Protein AF-A0A527VRY5-F1 (afdb_monomer)

Secondary structure (DSSP, 8-state):
-HHHHHHHHHHHHTTT----EEEE-EEE-TT--TTSHHHHHHHHHHHHHTTSS-SEEEES-SS-EE-EEEHHHHHHHHHHHHHTTTTSPTT-EEEE-----EEHHHHHHHHHTT-SS--EEEE-GGG--SS--SEE----HHHHHHH---------

pLDDT: mean 95.32, std 3.62, range [78.25, 98.5]

Nearest PDB structures (foldseek):
  2pk3-assembly1_B  TM=9.613E-01  e=3.700E-16  Aneurinibacillus thermoaerophilus
  6x3b-assembly1_B  TM=9.196E-01  e=3.837E-14  Pseudomonas aeruginosa
  6x3b-assembly1_A  TM=9.103E-01  e=2.393E-13  Pseudomonas aeruginosa
  6x3b-assembly2_C  TM=9.177E-01  e=1.149E-12  Pseudomonas aeruginosa
  6x3b-assembly2_D  TM=8.837E-01  e=3.542E-13  Pseudomonas aeruginosa

Sequence (156 aa):
TKAAADLALGALSYRGLKCVRMRPFNHTGPGQTEAFAVPAFAMQIARIEAGLSPPVIRVGNLDARRDFLDARDIANAYARAVLNSNKLAPNTIFNLASGLSWRMADILDLLLAQSRVKIVVERDPLRMRPSDLPCIVGDATRARTLLGWAPEHSLE

Radius of gyration: 18.48 Å; Cα contacts (8 Å, |Δi|>4): 242; chains: 1; bounding box: 41×28×52 Å

Mean predicted aligned error: 3.46 Å

Solvent-accessible surface area (backbone atoms only — not comparable to full-atom values): 9125 Å² total; per-residue (Å²): 106,72,71,58,53,52,53,52,53,46,59,42,25,80,73,71,43,82,42,75,46,77,48,69,49,50,61,49,57,93,88,58,62,61,91,41,70,69,46,36,49,54,50,48,53,53,34,28,76,70,68,75,41,70,58,58,43,78,39,44,72,42,79,35,26,38,18,61,38,40,46,65,45,55,51,50,48,54,51,41,47,62,77,42,45,90,79,50,63,65,58,39,72,30,42,47,38,65,58,44,75,43,39,45,46,59,58,49,48,60,55,53,71,72,49,93,62,84,65,44,83,41,79,35,78,88,57,46,66,99,75,72,72,60,68,49,67,40,72,25,62,65,31,33,75,75,54,74,42,73,74,85,61,76,93,126

Structure (mmCIF, N/CA/C/O backbone):
data_AF-A0A527VRY5-F1
#
_entry.id   AF-A0A527VRY5-F1
#
loop_
_atom_site.group_PDB
_atom_site.id
_atom_site.type_symbol
_atom_site.label_atom_id
_atom_site.label_alt_id
_atom_site.label_comp_id
_atom_site.label_asym_id
_atom_site.label_entity_id
_atom_site.label_seq_id
_atom_site.pdbx_PDB_ins_code
_atom_site.Cartn_x
_atom_site.Cartn_y
_atom_site.Cartn_z
_atom_site.occupancy
_atom_site.B_iso_or_equiv
_atom_site.auth_seq_id
_atom_site.auth_comp_id
_atom_site.auth_asym_id
_atom_site.auth_atom_id
_atom_site.pdbx_PDB_model_num
ATOM 1 N N . THR A 1 1 ? 1.578 17.560 -8.979 1.00 92.69 1 THR A N 1
ATOM 2 C CA . THR A 1 1 ? 1.065 16.257 -8.482 1.00 92.69 1 THR A CA 1
ATOM 3 C C . THR A 1 1 ? 1.980 15.126 -8.945 1.00 92.69 1 THR A C 1
ATOM 5 O O . THR A 1 1 ? 2.870 15.382 -9.750 1.00 92.69 1 THR A O 1
ATOM 8 N N . LYS A 1 2 ? 1.796 13.883 -8.464 1.00 94.56 2 LYS A N 1
ATOM 9 C CA . LYS A 1 2 ? 2.647 12.732 -8.842 1.00 94.56 2 LYS A CA 1
ATOM 10 C C . LYS A 1 2 ? 2.629 12.426 -10.347 1.00 94.56 2 LYS A C 1
ATOM 12 O O . LYS A 1 2 ? 3.694 12.236 -10.920 1.00 94.56 2 LYS A O 1
ATOM 17 N N . ALA A 1 3 ? 1.460 12.466 -10.992 1.00 94.88 3 ALA A N 1
ATOM 18 C CA . ALA A 1 3 ? 1.341 12.236 -12.437 1.00 94.88 3 ALA A CA 1
ATOM 19 C C . ALA A 1 3 ? 2.087 13.295 -13.271 1.00 94.88 3 ALA A C 1
ATOM 21 O O . ALA A 1 3 ? 2.795 12.954 -14.212 1.00 94.88 3 ALA A O 1
ATOM 22 N N . ALA A 1 4 ? 1.996 14.574 -12.888 1.00 97.06 4 ALA A N 1
ATOM 23 C CA . ALA A 1 4 ? 2.722 15.646 -13.571 1.00 97.06 4 ALA A CA 1
ATOM 24 C C . ALA A 1 4 ? 4.248 15.489 -13.442 1.00 97.06 4 ALA A C 1
ATOM 26 O O . ALA A 1 4 ? 4.966 15.662 -14.422 1.00 97.06 4 ALA A O 1
ATOM 27 N N . ALA A 1 5 ? 4.743 15.111 -12.256 1.00 96.56 5 ALA A N 1
ATOM 28 C CA . ALA A 1 5 ? 6.167 14.842 -12.045 1.00 96.56 5 ALA A CA 1
ATOM 29 C C . ALA A 1 5 ? 6.655 13.636 -12.868 1.00 96.56 5 ALA A C 1
ATOM 31 O O . ALA A 1 5 ? 7.731 13.690 -13.457 1.00 96.56 5 ALA A O 1
ATOM 32 N N . ASP A 1 6 ? 5.849 12.573 -12.946 1.00 96.25 6 ASP A N 1
ATOM 33 C CA . ASP A 1 6 ? 6.130 11.401 -13.777 1.00 96.25 6 ASP A CA 1
ATOM 34 C C . ASP A 1 6 ? 6.298 11.805 -15.254 1.00 96.25 6 ASP A C 1
ATOM 36 O O . ASP A 1 6 ? 7.339 11.527 -15.854 1.00 96.25 6 ASP A O 1
ATOM 40 N N . LEU A 1 7 ? 5.336 12.550 -15.811 1.00 96.12 7 LEU A N 1
ATOM 41 C CA . LEU A 1 7 ? 5.386 13.049 -17.191 1.00 96.12 7 LEU A CA 1
ATOM 42 C C . LEU A 1 7 ? 6.577 13.983 -17.439 1.00 96.12 7 LEU A C 1
ATOM 44 O O . LEU A 1 7 ? 7.273 13.829 -18.443 1.00 96.12 7 LEU A O 1
ATOM 48 N N . ALA A 1 8 ? 6.855 14.908 -16.516 1.00 96.75 8 ALA A N 1
ATOM 49 C CA . ALA A 1 8 ? 7.982 15.832 -16.626 1.00 96.75 8 ALA A CA 1
ATOM 50 C C . ALA A 1 8 ? 9.328 15.092 -16.672 1.00 96.75 8 ALA A C 1
ATOM 52 O O . ALA A 1 8 ? 10.158 15.371 -17.536 1.00 96.75 8 ALA A O 1
ATOM 53 N N . LEU A 1 9 ? 9.527 14.094 -15.805 1.00 96.31 9 LEU A N 1
ATOM 54 C CA . LEU A 1 9 ? 10.718 13.239 -15.834 1.00 96.31 9 LEU A CA 1
ATOM 55 C C . LEU A 1 9 ? 10.827 12.447 -17.142 1.00 96.31 9 LEU A C 1
ATOM 57 O O . LEU A 1 9 ? 11.934 12.248 -17.639 1.00 96.31 9 LEU A O 1
ATOM 61 N N . GLY A 1 10 ? 9.693 12.035 -17.715 1.00 95.38 10 GLY A N 1
ATOM 62 C CA . GLY A 1 10 ? 9.656 11.398 -19.028 1.00 95.38 10 GLY A CA 1
ATOM 63 C C . GLY A 1 10 ? 10.143 12.329 -20.137 1.00 95.38 10 GLY A C 1
ATOM 64 O O . GLY A 1 10 ? 11.020 11.956 -20.912 1.00 95.38 10 GLY A O 1
ATOM 65 N N . ALA A 1 11 ? 9.645 13.567 -20.161 1.00 95.69 11 ALA A N 1
ATOM 66 C CA . ALA A 1 11 ? 10.074 14.590 -21.115 1.00 95.69 11 ALA A CA 1
ATOM 67 C C . ALA A 1 11 ? 11.572 14.920 -20.987 1.00 95.69 11 ALA A C 1
ATOM 69 O O . ALA A 1 11 ? 12.269 15.039 -21.994 1.00 95.69 11 ALA A O 1
ATOM 70 N N . LEU A 1 12 ? 12.088 15.024 -19.759 1.00 96.31 12 LEU A N 1
ATOM 71 C CA . LEU A 1 12 ? 13.514 15.253 -19.509 1.00 96.31 12 LEU A CA 1
ATOM 72 C C . LEU A 1 12 ? 14.379 14.064 -19.935 1.00 96.31 12 LEU A C 1
ATOM 74 O O . LEU A 1 12 ? 15.516 14.265 -20.362 1.00 96.31 12 LEU A O 1
ATOM 78 N N . SER A 1 13 ? 13.855 12.838 -19.872 1.00 95.19 13 SER A N 1
ATOM 79 C CA . SER A 1 13 ? 14.604 11.664 -20.319 1.00 95.19 13 SER A CA 1
ATOM 80 C C . SER A 1 13 ? 14.901 11.695 -21.816 1.00 95.19 13 SER A C 1
ATOM 82 O O . SER A 1 13 ? 16.023 11.398 -22.220 1.00 95.19 13 SER A O 1
ATOM 84 N N . TYR A 1 14 ? 13.960 12.187 -22.628 1.00 92.88 14 TYR A N 1
ATOM 85 C CA . TYR A 1 14 ? 14.192 12.439 -24.056 1.00 92.88 14 TYR A CA 1
ATOM 86 C C . TYR A 1 14 ? 15.247 13.522 -24.327 1.00 92.88 14 TYR A C 1
ATOM 88 O O . TYR A 1 14 ? 15.761 13.609 -25.437 1.00 92.88 14 TYR A O 1
ATOM 96 N N . ARG A 1 15 ? 15.602 14.329 -23.319 1.00 95.25 15 ARG A N 1
ATOM 97 C CA . ARG A 1 15 ? 16.668 15.343 -23.380 1.00 95.25 15 ARG A CA 1
ATOM 98 C C . ARG A 1 15 ? 17.995 14.862 -22.781 1.00 95.25 15 ARG A C 1
ATOM 100 O O . ARG A 1 15 ? 18.877 15.674 -22.527 1.00 95.25 15 ARG A O 1
ATOM 107 N N . GLY A 1 16 ? 18.138 13.558 -22.534 1.00 93.94 16 GLY A N 1
ATOM 108 C CA . GLY A 1 16 ? 19.381 12.948 -22.054 1.00 93.94 16 GLY A CA 1
ATOM 109 C C . GLY A 1 16 ? 19.446 12.704 -20.546 1.00 93.94 16 GLY A C 1
ATOM 110 O O . GLY A 1 16 ? 20.437 12.149 -20.070 1.00 93.94 16 GLY A O 1
ATOM 111 N N . LEU A 1 17 ? 18.402 13.046 -19.777 1.00 94.69 17 LEU A N 1
ATOM 112 C CA . LEU A 1 17 ? 18.349 12.670 -18.364 1.00 94.69 17 LEU A CA 1
ATOM 113 C C . LEU A 1 17 ? 18.197 11.147 -18.230 1.00 94.69 17 LEU A C 1
ATOM 115 O O . LEU A 1 17 ? 17.185 10.557 -18.622 1.00 94.69 17 LEU A O 1
ATOM 119 N N . LYS A 1 18 ? 19.179 10.497 -17.604 1.00 91.88 18 LYS A N 1
ATOM 120 C CA . LYS A 1 18 ? 19.046 9.096 -17.195 1.00 91.88 18 LYS A CA 1
ATOM 121 C C . LYS A 1 18 ? 18.134 9.024 -15.974 1.00 91.88 18 LYS A C 1
ATOM 123 O O . LYS A 1 18 ? 18.559 9.321 -14.863 1.00 91.88 18 LYS A O 1
ATOM 128 N N . CYS A 1 19 ? 16.875 8.646 -16.183 1.00 93.25 19 CYS A N 1
ATOM 129 C CA . CYS A 1 19 ? 15.913 8.457 -15.105 1.00 93.25 19 CYS A CA 1
ATOM 130 C C . CYS A 1 19 ? 15.230 7.088 -15.197 1.00 93.25 19 CYS A C 1
ATOM 132 O O . CYS A 1 19 ? 14.948 6.577 -16.283 1.00 93.25 19 CYS A O 1
ATOM 134 N N . VAL A 1 20 ? 14.951 6.517 -14.028 1.00 95.06 20 VAL A N 1
ATOM 135 C CA . VAL A 1 20 ? 14.071 5.362 -13.837 1.00 95.06 20 VAL A CA 1
ATOM 136 C C . VAL A 1 20 ? 12.938 5.831 -12.937 1.00 95.06 20 VAL A C 1
ATOM 138 O O . VAL A 1 20 ? 13.174 6.527 -11.949 1.00 95.06 20 VAL A O 1
ATOM 141 N N . ARG A 1 21 ? 11.700 5.492 -13.291 1.00 96.62 21 ARG A N 1
ATOM 142 C CA . ARG A 1 21 ? 10.505 5.909 -12.552 1.00 96.62 21 ARG A CA 1
ATOM 143 C C . ARG A 1 21 ? 9.865 4.700 -11.900 1.00 96.62 21 ARG A C 1
ATOM 145 O O . ARG A 1 21 ? 9.678 3.668 -12.536 1.00 96.62 21 ARG A O 1
ATOM 152 N N . MET A 1 22 ? 9.508 4.843 -10.634 1.00 97.44 22 MET A N 1
ATOM 153 C CA . MET A 1 22 ? 8.831 3.796 -9.883 1.00 97.44 22 MET A CA 1
ATOM 154 C C . MET A 1 22 ? 7.482 4.294 -9.396 1.00 97.44 22 MET A C 1
ATOM 156 O O . MET A 1 22 ? 7.359 5.415 -8.902 1.00 97.44 22 MET A O 1
ATOM 160 N N . ARG A 1 23 ? 6.475 3.442 -9.547 1.00 98.06 23 ARG A N 1
ATOM 161 C CA . ARG A 1 23 ? 5.091 3.663 -9.144 1.00 98.06 23 ARG A CA 1
ATOM 162 C C . ARG A 1 23 ? 4.760 2.634 -8.065 1.00 98.06 23 ARG A C 1
ATOM 164 O O . ARG A 1 23 ? 4.229 1.571 -8.394 1.00 98.06 23 ARG A O 1
ATOM 171 N N . PRO A 1 24 ? 5.151 2.890 -6.805 1.00 97.75 24 PRO A N 1
ATOM 172 C CA . PRO A 1 24 ? 4.787 2.008 -5.712 1.00 97.75 24 PRO A CA 1
ATOM 173 C C . PRO A 1 24 ? 3.281 2.082 -5.461 1.00 97.75 24 PRO A C 1
ATOM 175 O O . PRO A 1 24 ? 2.707 3.173 -5.393 1.00 97.75 24 PRO A O 1
ATOM 178 N N . PHE A 1 25 ? 2.660 0.915 -5.323 1.00 97.56 25 PHE A N 1
ATOM 179 C CA . PHE A 1 25 ? 1.303 0.776 -4.807 1.00 97.56 25 PHE A CA 1
ATOM 180 C C . PHE A 1 25 ? 1.320 0.965 -3.280 1.00 97.56 25 PHE A C 1
ATOM 182 O O . PHE A 1 25 ? 2.333 1.405 -2.714 1.00 97.56 25 PHE A O 1
ATOM 189 N N . ASN A 1 26 ? 0.186 0.744 -2.603 1.00 96.88 26 ASN A N 1
ATOM 190 C CA . ASN A 1 26 ? 0.142 0.977 -1.161 1.00 96.88 26 ASN A CA 1
ATOM 191 C C . ASN A 1 26 ? 1.168 0.080 -0.487 1.00 96.88 26 ASN A C 1
ATOM 193 O O . ASN A 1 26 ? 1.340 -1.075 -0.849 1.00 96.88 26 ASN A O 1
ATOM 197 N N . HIS A 1 27 ? 1.867 0.627 0.486 1.00 96.81 27 HIS A N 1
ATOM 198 C CA . HIS A 1 27 ? 2.812 -0.136 1.269 1.00 96.81 27 HIS A CA 1
ATOM 199 C C . HIS A 1 27 ? 2.756 0.349 2.700 1.00 96.81 27 HIS A C 1
ATOM 201 O O . HIS A 1 27 ? 2.448 1.517 2.969 1.00 96.81 27 HIS A O 1
ATOM 207 N N . THR A 1 28 ? 3.016 -0.569 3.611 1.00 96.88 28 THR A N 1
ATOM 208 C CA . THR A 1 28 ? 2.977 -0.311 5.041 1.00 96.88 28 THR A CA 1
ATOM 209 C C . THR A 1 28 ? 4.115 -1.038 5.737 1.00 96.88 28 THR A C 1
ATOM 211 O O . THR A 1 28 ? 4.815 -1.850 5.137 1.00 96.88 28 THR A O 1
ATOM 214 N N . GLY A 1 29 ? 4.358 -0.671 6.984 1.00 94.94 29 GLY A N 1
ATOM 215 C CA . GLY A 1 29 ? 5.422 -1.237 7.792 1.00 94.94 29 GLY A CA 1
ATOM 216 C C . GLY A 1 29 ? 5.629 -0.430 9.072 1.00 94.94 29 GLY A C 1
ATOM 217 O O . GLY A 1 29 ? 5.123 0.696 9.185 1.00 94.94 29 GLY A O 1
ATOM 218 N N . PRO A 1 30 ? 6.373 -0.984 10.044 1.00 93.75 30 PRO A N 1
ATOM 219 C CA . PRO A 1 30 ? 6.693 -0.286 11.282 1.00 93.75 30 PRO A CA 1
ATOM 220 C C . PRO A 1 30 ? 7.319 1.092 11.023 1.00 93.75 30 PRO A C 1
ATOM 222 O O . PRO A 1 30 ? 8.200 1.241 10.179 1.00 93.75 30 PRO A O 1
ATOM 225 N N . GLY A 1 31 ? 6.855 2.105 11.759 1.00 92.94 31 GLY A N 1
ATOM 226 C CA . GLY A 1 31 ? 7.326 3.490 11.632 1.00 92.94 31 GLY A CA 1
ATOM 227 C C . GLY A 1 31 ? 6.557 4.357 10.625 1.00 92.94 31 GLY A C 1
ATOM 228 O O . GLY A 1 31 ? 6.847 5.548 10.512 1.00 92.94 31 GLY A O 1
ATOM 229 N N . GLN A 1 32 ? 5.562 3.814 9.914 1.00 95.88 32 GLN A N 1
ATOM 230 C CA . GLN A 1 32 ? 4.676 4.620 9.070 1.00 95.88 32 GLN A CA 1
ATOM 231 C C . GLN A 1 32 ? 3.737 5.499 9.915 1.00 95.88 32 GLN A C 1
ATOM 233 O O . GLN A 1 32 ? 3.279 5.109 10.986 1.00 95.88 32 GLN A O 1
ATOM 238 N N . THR A 1 33 ? 3.427 6.697 9.416 1.00 95.56 33 THR A N 1
ATOM 239 C CA . THR A 1 33 ? 2.556 7.651 10.115 1.00 95.56 33 THR A CA 1
ATOM 240 C C . THR A 1 33 ? 1.095 7.193 10.141 1.00 95.56 33 THR A C 1
ATOM 242 O O . THR A 1 33 ? 0.606 6.568 9.202 1.00 95.56 33 THR A O 1
ATOM 245 N N . GLU A 1 34 ? 0.346 7.605 11.165 1.00 93.69 34 GLU A N 1
ATOM 246 C CA . GLU A 1 34 ? -1.095 7.325 11.308 1.00 93.69 34 GLU A CA 1
ATOM 247 C C . GLU A 1 34 ? -1.988 8.082 10.304 1.00 93.69 34 GLU A C 1
ATOM 249 O O . GLU A 1 34 ? -3.211 7.975 10.348 1.00 93.69 34 GLU A O 1
ATOM 254 N N . ALA A 1 35 ? -1.411 8.851 9.375 1.00 92.00 35 ALA A N 1
ATOM 255 C CA . ALA A 1 35 ? -2.176 9.471 8.292 1.00 92.00 35 ALA A CA 1
ATOM 256 C C . ALA A 1 35 ? -2.687 8.434 7.268 1.00 92.00 35 ALA A C 1
ATOM 258 O O . ALA A 1 35 ? -3.564 8.735 6.455 1.00 92.00 35 ALA A O 1
ATOM 259 N N . PHE A 1 36 ? -2.136 7.216 7.295 1.00 93.81 36 PHE A N 1
ATOM 260 C CA . PHE A 1 36 ? -2.511 6.105 6.423 1.00 93.81 36 PHE A CA 1
ATOM 261 C C . PHE A 1 36 ? -3.385 5.085 7.161 1.00 93.81 36 PHE A C 1
ATOM 263 O O . PHE A 1 36 ? -3.280 4.916 8.371 1.00 93.81 36 PHE A O 1
ATOM 270 N N . ALA A 1 37 ? -4.249 4.382 6.423 1.00 93.44 37 ALA A N 1
ATOM 271 C CA . ALA A 1 37 ? -5.295 3.547 7.016 1.00 93.44 37 ALA A CA 1
ATOM 272 C C . ALA A 1 37 ? -4.754 2.409 7.902 1.00 93.44 37 ALA A C 1
ATOM 274 O O . ALA A 1 37 ? -5.173 2.292 9.047 1.00 93.44 37 ALA A O 1
ATOM 275 N N . VAL A 1 38 ? -3.802 1.612 7.404 1.00 95.69 38 VAL A N 1
ATOM 276 C CA . VAL A 1 38 ? -3.252 0.459 8.143 1.00 95.69 38 VAL A CA 1
ATOM 277 C C . VAL A 1 38 ? -2.547 0.865 9.448 1.00 95.69 38 VAL A C 1
ATOM 279 O O . VAL A 1 38 ? -2.942 0.357 10.498 1.00 95.69 38 VAL A O 1
ATOM 282 N N . PRO A 1 39 ? -1.589 1.818 9.462 1.00 96.19 39 PRO A N 1
ATOM 283 C CA . PRO A 1 39 ? -0.990 2.269 10.721 1.00 96.19 39 PRO A CA 1
ATOM 284 C C . PRO A 1 39 ? -2.003 2.964 11.643 1.00 96.19 39 PRO A C 1
ATOM 286 O O . PRO A 1 39 ? -1.903 2.823 12.859 1.00 96.19 39 PRO A O 1
ATOM 289 N N . ALA A 1 40 ? -3.017 3.656 11.104 1.00 96.44 40 ALA A N 1
ATOM 290 C CA . ALA A 1 40 ? -4.096 4.221 11.917 1.00 96.44 40 ALA A CA 1
ATOM 291 C C . ALA A 1 40 ? -4.957 3.144 12.592 1.00 96.44 40 ALA A C 1
ATOM 293 O O . ALA A 1 40 ? -5.427 3.357 13.710 1.00 96.44 40 ALA A O 1
ATOM 294 N N . PHE A 1 41 ? -5.197 2.008 11.932 1.00 97.19 41 PHE A N 1
ATOM 295 C CA . PHE A 1 41 ? -5.905 0.882 12.539 1.00 97.19 41 PHE A CA 1
ATOM 296 C C . PHE A 1 41 ? -5.064 0.256 13.647 1.00 97.19 41 PHE A C 1
ATOM 298 O O . PHE A 1 41 ? -5.519 0.185 14.788 1.00 97.19 41 PHE A O 1
ATOM 305 N N . ALA A 1 42 ? -3.816 -0.103 13.334 1.00 97.06 42 ALA A N 1
ATOM 306 C CA . ALA A 1 42 ? -2.892 -0.715 14.284 1.00 97.06 42 ALA A CA 1
ATOM 307 C C . ALA A 1 42 ? -2.685 0.158 15.533 1.00 97.06 42 ALA A C 1
ATOM 309 O O . ALA A 1 42 ? -2.748 -0.341 16.654 1.00 97.06 42 ALA A O 1
ATOM 310 N N . MET A 1 43 ? -2.519 1.475 15.364 1.00 97.19 43 MET A N 1
ATOM 311 C CA . MET A 1 43 ? -2.340 2.379 16.499 1.00 97.19 43 MET A CA 1
ATOM 312 C C . MET A 1 43 ? 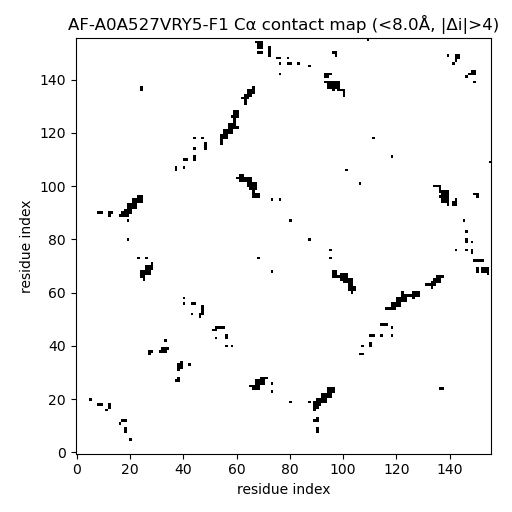-3.607 2.536 17.343 1.00 97.19 43 MET A C 1
ATOM 314 O O . MET A 1 43 ? -3.515 2.597 18.568 1.00 97.19 43 MET A O 1
ATOM 318 N N . GLN A 1 44 ? -4.790 2.615 16.725 1.00 97.75 44 GLN A N 1
ATOM 319 C CA . GLN A 1 44 ? -6.039 2.666 17.489 1.00 97.75 44 GLN A CA 1
ATOM 320 C C . GLN A 1 44 ? -6.209 1.398 18.330 1.00 97.75 44 GLN A C 1
ATOM 322 O O . GLN A 1 44 ? -6.485 1.511 19.519 1.00 97.75 44 GLN A O 1
ATOM 327 N N . ILE A 1 45 ? -5.963 0.219 17.751 1.00 98.00 45 ILE A N 1
ATOM 328 C CA . ILE A 1 45 ? -6.006 -1.060 18.473 1.00 98.00 45 ILE A CA 1
ATOM 329 C C . ILE A 1 45 ? -5.011 -1.046 19.640 1.00 98.00 45 ILE A C 1
ATOM 331 O O . ILE A 1 45 ? -5.412 -1.264 20.779 1.00 98.00 45 ILE A O 1
ATOM 335 N N . ALA A 1 46 ? -3.751 -0.679 19.395 1.00 97.25 46 ALA A N 1
ATOM 336 C CA . ALA A 1 46 ? -2.727 -0.626 20.439 1.00 97.25 46 ALA A CA 1
ATOM 337 C C . ALA A 1 46 ? -3.082 0.345 21.585 1.00 97.25 46 ALA A C 1
ATOM 339 O O . ALA A 1 46 ? -2.890 0.025 22.757 1.00 97.25 46 ALA A O 1
ATOM 340 N N . ARG A 1 47 ? -3.639 1.527 21.275 1.00 97.88 47 ARG A N 1
ATOM 341 C CA . ARG A 1 47 ? -4.098 2.496 22.291 1.00 97.88 47 ARG A CA 1
ATOM 342 C C . ARG A 1 47 ? -5.267 1.960 23.110 1.00 97.88 47 ARG A C 1
ATOM 344 O O . ARG A 1 47 ? -5.318 2.204 24.313 1.00 97.88 47 ARG A O 1
ATOM 351 N N . ILE A 1 48 ? -6.191 1.248 22.472 1.00 98.19 48 ILE A N 1
ATOM 352 C CA . ILE A 1 48 ? -7.328 0.614 23.142 1.00 98.19 48 ILE A CA 1
ATOM 353 C C . ILE A 1 48 ? -6.840 -0.478 24.097 1.00 98.19 48 ILE A C 1
ATOM 355 O O . ILE A 1 48 ? -7.239 -0.496 25.258 1.00 98.19 48 ILE A O 1
ATOM 359 N N . GLU A 1 49 ? -5.931 -1.343 23.649 1.00 97.88 49 GLU A N 1
ATOM 360 C CA . GLU A 1 49 ? -5.347 -2.397 24.488 1.00 97.88 49 GLU A CA 1
ATOM 361 C C . GLU A 1 49 ? -4.552 -1.847 25.670 1.00 97.88 49 GLU A C 1
ATOM 363 O O . GLU A 1 49 ? -4.584 -2.415 26.759 1.00 97.88 49 GLU A O 1
ATOM 368 N N . ALA A 1 50 ? -3.882 -0.711 25.477 1.00 97.81 50 ALA A N 1
ATOM 369 C CA . ALA A 1 50 ? -3.177 0.001 26.535 1.00 97.81 50 ALA A CA 1
ATOM 370 C C . ALA A 1 50 ? -4.111 0.757 27.504 1.00 97.81 50 ALA A C 1
ATOM 372 O O . ALA A 1 50 ? -3.626 1.404 28.430 1.00 97.81 50 ALA A O 1
ATOM 373 N N . GLY A 1 51 ? -5.434 0.733 27.293 1.00 97.12 51 GLY A N 1
ATOM 374 C CA . GLY A 1 51 ? -6.403 1.477 28.106 1.00 97.12 51 GLY A CA 1
ATOM 375 C C . GLY A 1 51 ? -6.349 2.997 27.907 1.00 97.12 51 GLY A C 1
ATOM 376 O O . GLY A 1 51 ? -6.920 3.746 28.696 1.00 97.12 51 GLY A O 1
ATOM 377 N N . LEU A 1 52 ? -5.675 3.469 26.855 1.00 98.00 52 LEU A N 1
ATOM 378 C CA . LEU A 1 52 ? -5.516 4.890 26.526 1.00 98.00 52 LEU A CA 1
ATOM 379 C C . LEU A 1 52 ? -6.668 5.428 25.667 1.00 98.00 52 LEU A C 1
ATOM 381 O O . LEU A 1 52 ? -6.701 6.610 25.324 1.00 98.00 52 LEU A O 1
ATOM 385 N N . SER A 1 53 ? -7.589 4.568 25.236 1.00 97.50 53 SER A N 1
ATOM 386 C CA . SER A 1 53 ? -8.728 4.924 24.391 1.00 97.50 53 SER A CA 1
ATOM 387 C C . SER A 1 53 ? -9.916 3.999 24.671 1.00 97.50 53 SER A C 1
ATOM 389 O O . SER A 1 53 ? -9.706 2.843 25.041 1.00 97.50 53 SER A O 1
ATOM 391 N N . PRO A 1 54 ? -11.165 4.477 24.503 1.00 97.25 54 PRO A N 1
ATOM 392 C CA . PRO A 1 54 ? -12.344 3.624 24.630 1.00 97.25 54 PRO A CA 1
ATOM 393 C C . PRO A 1 54 ? -12.310 2.518 23.565 1.00 97.25 54 PRO A C 1
ATOM 395 O O . PRO A 1 54 ? -11.747 2.757 22.499 1.00 97.25 54 PRO A O 1
ATOM 398 N N . PRO A 1 55 ? -12.940 1.350 23.795 1.00 97.31 55 PRO A N 1
ATOM 399 C CA . PRO A 1 55 ? -12.870 0.178 22.915 1.00 97.31 55 PRO A CA 1
ATOM 400 C C . PRO A 1 55 ? -13.698 0.325 21.624 1.00 97.31 55 PRO A C 1
ATOM 402 O O . PRO A 1 55 ? -14.517 -0.527 21.279 1.00 97.31 55 PRO A O 1
ATOM 405 N N . VAL A 1 56 ? -13.484 1.425 20.906 1.00 97.50 56 VAL A N 1
ATOM 406 C CA . VAL A 1 56 ? -14.132 1.786 19.649 1.00 97.50 56 VAL A CA 1
ATOM 407 C C . VAL A 1 56 ? -13.059 2.228 18.662 1.00 97.50 56 VAL A C 1
ATOM 409 O O . VAL A 1 56 ? -12.351 3.207 18.900 1.00 97.50 56 VAL A O 1
ATOM 412 N N . ILE A 1 57 ? -12.961 1.531 17.535 1.00 97.12 57 ILE A N 1
ATOM 413 C CA . ILE A 1 57 ? -12.097 1.918 16.424 1.00 97.12 57 ILE A CA 1
ATOM 414 C C . ILE A 1 57 ? -12.895 2.709 15.388 1.00 97.12 57 ILE A C 1
ATOM 416 O O . ILE A 1 57 ? -13.952 2.272 14.929 1.00 97.12 57 ILE A O 1
ATOM 420 N N . ARG A 1 58 ? -12.378 3.879 15.004 1.00 96.50 58 ARG A N 1
ATOM 421 C CA . ARG A 1 58 ? -12.988 4.766 14.008 1.00 96.50 58 ARG A CA 1
ATOM 422 C C . ARG A 1 58 ? -12.341 4.561 12.646 1.00 96.50 58 ARG A C 1
ATOM 424 O O . ARG A 1 58 ? -11.125 4.720 12.487 1.00 96.50 58 ARG A O 1
ATOM 431 N N . VAL A 1 59 ? -13.159 4.237 11.651 1.00 95.81 59 VAL A N 1
ATOM 432 C CA . VAL A 1 59 ? -12.706 3.825 10.314 1.00 95.81 59 VAL A CA 1
ATOM 433 C C . VAL A 1 59 ? -13.394 4.621 9.205 1.00 95.81 59 VAL A C 1
ATOM 435 O O . VAL A 1 59 ? -14.478 5.162 9.395 1.00 95.81 59 VAL A O 1
ATOM 438 N N . GLY A 1 60 ? -12.743 4.712 8.043 1.00 93.75 60 GLY A N 1
ATOM 439 C CA . GLY A 1 60 ? -13.319 5.310 6.833 1.00 93.75 60 GLY A CA 1
ATOM 440 C C . GLY A 1 60 ? -13.998 4.267 5.938 1.00 93.75 60 GLY A C 1
ATOM 441 O O . GLY A 1 60 ? -14.678 3.361 6.417 1.00 93.75 60 GLY A O 1
ATOM 442 N N . ASN A 1 61 ? -13.777 4.376 4.624 1.00 93.00 61 ASN A N 1
ATOM 443 C CA . ASN A 1 61 ? -14.313 3.437 3.638 1.00 93.00 61 ASN A CA 1
ATOM 444 C C . ASN A 1 61 ? -13.644 2.057 3.758 1.00 93.00 61 ASN A C 1
ATOM 446 O O . ASN A 1 61 ? -12.473 1.897 3.410 1.00 93.00 61 ASN A O 1
ATOM 450 N N . LEU A 1 62 ? -14.403 1.061 4.218 1.00 95.12 62 LEU A N 1
ATOM 451 C CA . LEU A 1 62 ? -13.934 -0.319 4.346 1.00 95.12 62 LEU A CA 1
ATOM 452 C C . LEU A 1 62 ? -14.166 -1.175 3.091 1.00 95.12 62 LEU A C 1
ATOM 454 O O . LEU A 1 62 ? -13.618 -2.271 2.996 1.00 95.12 62 LEU A O 1
ATOM 458 N N . ASP A 1 63 ? -14.938 -0.681 2.122 1.00 95.00 63 ASP A N 1
ATOM 459 C CA . ASP A 1 63 ? -15.297 -1.426 0.910 1.00 95.00 63 ASP A CA 1
ATOM 460 C C . ASP A 1 63 ? -14.238 -1.293 -0.197 1.00 95.00 63 ASP A C 1
ATOM 462 O O . ASP A 1 63 ? -14.180 -2.106 -1.122 1.00 95.00 63 ASP A O 1
ATOM 466 N N . ALA A 1 64 ? -13.362 -0.290 -0.086 1.00 94.81 64 ALA A N 1
ATOM 467 C CA . ALA A 1 64 ? -12.249 -0.085 -1.001 1.00 94.81 64 ALA A CA 1
ATOM 468 C C . ALA A 1 64 ? -11.306 -1.297 -1.043 1.00 94.81 64 ALA A C 1
ATOM 470 O O . ALA A 1 64 ? -10.949 -1.875 -0.013 1.00 94.81 64 ALA A O 1
ATOM 471 N N . ARG A 1 65 ? -10.848 -1.635 -2.251 1.00 97.06 65 ARG A N 1
ATOM 472 C CA . ARG A 1 65 ? -9.875 -2.698 -2.516 1.00 97.06 65 ARG A CA 1
ATOM 473 C C . ARG A 1 65 ? -8.547 -2.139 -2.993 1.00 97.06 65 ARG A C 1
ATOM 475 O O . ARG A 1 65 ? -8.501 -1.283 -3.882 1.00 97.06 65 ARG A O 1
ATOM 482 N N . ARG A 1 66 ? -7.459 -2.586 -2.387 1.00 96.62 66 ARG A N 1
ATOM 483 C CA . ARG A 1 66 ? -6.122 -2.034 -2.587 1.00 96.62 66 ARG A CA 1
ATOM 484 C C . ARG A 1 66 ? -5.092 -3.153 -2.632 1.00 96.62 66 ARG A C 1
ATOM 486 O O . ARG A 1 66 ? -5.206 -4.143 -1.920 1.00 96.62 66 ARG A O 1
ATOM 493 N N . ASP A 1 67 ? -4.075 -2.942 -3.446 1.00 97.44 67 ASP A N 1
ATOM 494 C CA . ASP A 1 67 ? -2.837 -3.712 -3.428 1.00 97.44 67 ASP A CA 1
ATOM 495 C C . ASP A 1 67 ? -1.886 -3.127 -2.379 1.00 97.44 67 ASP A C 1
ATOM 497 O O . ASP A 1 67 ? -1.663 -1.905 -2.369 1.00 97.44 67 ASP A O 1
ATOM 501 N N . PHE A 1 68 ? -1.406 -3.996 -1.487 1.00 97.19 68 PHE A N 1
ATOM 502 C CA . PHE A 1 68 ? -0.515 -3.683 -0.376 1.00 97.19 68 PHE A CA 1
ATOM 503 C C . PHE A 1 68 ? 0.787 -4.474 -0.473 1.00 97.19 68 PHE A C 1
ATOM 505 O O . PHE A 1 68 ? 0.792 -5.641 -0.853 1.00 97.19 68 PHE A O 1
ATOM 512 N N . LEU A 1 69 ? 1.879 -3.824 -0.079 1.00 97.38 69 LEU A N 1
ATOM 513 C CA . LEU A 1 69 ? 3.207 -4.412 0.055 1.00 97.38 69 LEU A CA 1
ATOM 514 C C . LEU A 1 69 ? 3.821 -4.061 1.409 1.00 97.38 69 LEU A C 1
ATOM 516 O O . LEU A 1 69 ? 3.472 -3.047 2.022 1.00 97.38 69 LEU A O 1
ATOM 520 N N . ASP A 1 70 ? 4.812 -4.837 1.831 1.00 97.62 70 ASP A N 1
ATOM 521 C CA . ASP A 1 70 ? 5.699 -4.419 2.907 1.00 97.62 70 ASP A CA 1
ATOM 522 C C . ASP A 1 70 ? 6.662 -3.322 2.412 1.00 97.62 70 ASP A C 1
ATOM 524 O O . ASP A 1 70 ? 7.190 -3.360 1.294 1.00 97.62 70 ASP A O 1
ATOM 528 N N . ALA A 1 71 ? 6.914 -2.315 3.247 1.00 97.19 71 ALA A N 1
ATOM 529 C CA . ALA A 1 71 ? 7.843 -1.231 2.941 1.00 97.19 71 ALA A CA 1
ATOM 530 C C . ALA A 1 71 ? 9.272 -1.729 2.630 1.00 97.19 71 ALA A C 1
ATOM 532 O O . ALA A 1 71 ? 9.983 -1.099 1.839 1.00 97.19 71 ALA A O 1
ATOM 533 N N . ARG A 1 72 ? 9.690 -2.867 3.198 1.00 98.00 72 ARG A N 1
ATOM 534 C CA . ARG A 1 72 ? 10.978 -3.525 2.926 1.00 98.00 72 ARG A CA 1
ATOM 535 C C . ARG A 1 72 ? 11.060 -4.043 1.495 1.00 98.00 72 ARG A C 1
ATOM 537 O O . ARG A 1 72 ? 12.106 -3.884 0.865 1.00 98.00 72 ARG A O 1
ATOM 544 N N . ASP A 1 73 ? 9.964 -4.561 0.944 1.00 98.12 73 ASP A N 1
ATOM 545 C CA . ASP A 1 73 ? 9.916 -5.021 -0.448 1.00 98.12 73 ASP A CA 1
ATOM 546 C C . ASP A 1 73 ? 10.044 -3.847 -1.425 1.00 98.12 73 ASP A C 1
ATOM 548 O O . ASP A 1 73 ? 10.748 -3.940 -2.434 1.00 98.12 73 ASP A O 1
ATOM 552 N N . ILE A 1 74 ? 9.436 -2.701 -1.095 1.00 98.19 74 ILE A N 1
ATOM 553 C CA . ILE A 1 74 ? 9.590 -1.460 -1.868 1.00 98.19 74 ILE A CA 1
ATOM 554 C C . ILE A 1 74 ? 11.042 -0.965 -1.830 1.00 98.19 74 ILE A C 1
ATOM 556 O O . ILE A 1 74 ? 11.611 -0.632 -2.872 1.00 98.19 74 ILE A O 1
ATOM 560 N N . ALA A 1 75 ? 11.667 -0.943 -0.650 1.00 97.88 75 ALA A N 1
ATOM 561 C CA . ALA A 1 75 ? 13.069 -0.552 -0.511 1.00 97.88 75 ALA A CA 1
ATOM 562 C C . ALA A 1 75 ? 14.004 -1.489 -1.299 1.00 97.88 75 ALA A C 1
ATOM 564 O O . ALA A 1 75 ? 14.927 -1.024 -1.974 1.00 97.88 75 ALA A O 1
ATOM 565 N N . ASN A 1 76 ? 13.724 -2.795 -1.280 1.00 98.19 76 ASN A N 1
ATOM 566 C CA . ASN A 1 76 ? 14.453 -3.799 -2.048 1.00 98.19 76 ASN A CA 1
ATOM 567 C C . ASN A 1 76 ? 14.356 -3.541 -3.564 1.00 98.19 76 ASN A C 1
ATOM 569 O O . ASN A 1 76 ? 15.380 -3.546 -4.252 1.00 98.19 76 ASN A O 1
ATOM 573 N N . ALA A 1 77 ? 13.165 -3.217 -4.085 1.00 98.12 77 ALA A N 1
ATOM 574 C CA . ALA A 1 77 ? 12.991 -2.842 -5.491 1.00 98.12 77 ALA A CA 1
ATOM 575 C C . ALA A 1 77 ? 13.834 -1.619 -5.877 1.00 98.12 77 ALA A C 1
ATOM 577 O O . ALA A 1 77 ? 14.494 -1.617 -6.921 1.00 98.12 77 ALA A O 1
ATOM 578 N N . TYR A 1 78 ? 13.841 -0.584 -5.028 1.00 98.00 78 TYR A N 1
ATOM 579 C CA . TYR A 1 78 ? 14.642 0.622 -5.251 1.00 98.00 78 TYR A CA 1
ATOM 580 C C . TYR A 1 78 ? 16.136 0.302 -5.294 1.00 98.00 78 TYR A C 1
ATOM 582 O O . TYR A 1 78 ? 16.811 0.699 -6.246 1.00 98.00 78 TYR A O 1
ATOM 590 N N . ALA A 1 79 ? 16.639 -0.475 -4.332 1.00 98.00 79 ALA A N 1
ATOM 591 C CA . ALA A 1 79 ? 18.031 -0.911 -4.311 1.00 98.00 79 ALA A CA 1
ATOM 592 C C . ALA A 1 79 ? 18.398 -1.696 -5.582 1.00 98.00 79 ALA A C 1
ATOM 594 O O . ALA A 1 79 ? 19.395 -1.385 -6.237 1.00 98.00 79 ALA A O 1
ATOM 595 N N . ARG A 1 80 ? 17.558 -2.652 -6.001 1.00 97.44 80 ARG A N 1
ATOM 596 C CA . ARG A 1 80 ? 17.784 -3.443 -7.222 1.00 97.44 80 ARG A CA 1
ATOM 597 C C . ARG A 1 80 ? 17.844 -2.582 -8.478 1.00 97.44 80 ARG A C 1
ATOM 599 O O . ARG A 1 80 ? 18.691 -2.839 -9.331 1.00 97.44 80 ARG A O 1
ATOM 606 N N . ALA A 1 81 ? 16.997 -1.565 -8.608 1.00 96.69 81 ALA A N 1
ATOM 607 C CA . ALA A 1 81 ? 17.056 -0.681 -9.771 1.00 96.69 81 ALA A CA 1
ATOM 608 C C . ALA A 1 81 ? 18.294 0.212 -9.788 1.00 96.69 81 ALA A C 1
ATOM 610 O O . ALA A 1 81 ? 18.837 0.453 -10.863 1.00 96.69 81 ALA A O 1
ATOM 611 N N . VAL A 1 82 ? 18.769 0.672 -8.627 1.00 95.75 82 VAL A N 1
ATOM 612 C CA . VAL A 1 82 ? 20.034 1.415 -8.539 1.00 95.75 82 VAL A CA 1
ATOM 613 C C . VAL A 1 82 ? 21.204 0.511 -8.936 1.00 95.75 82 VAL A C 1
ATOM 615 O O . VAL A 1 82 ? 21.991 0.878 -9.811 1.00 95.75 82 VAL A O 1
ATOM 618 N N . LEU A 1 83 ? 21.274 -0.698 -8.373 1.00 95.62 83 LEU A N 1
ATOM 619 C CA . LEU A 1 83 ? 22.335 -1.675 -8.647 1.00 95.62 83 LEU A CA 1
ATOM 620 C C . LEU A 1 83 ? 22.354 -2.161 -10.105 1.00 95.62 83 LEU A C 1
ATOM 622 O O . LEU A 1 83 ? 23.417 -2.471 -10.632 1.00 95.62 83 LEU A O 1
ATOM 626 N N . ASN A 1 84 ? 21.197 -2.204 -10.771 1.00 94.06 84 ASN A N 1
ATOM 627 C CA . ASN A 1 84 ? 21.078 -2.593 -12.180 1.00 94.06 84 ASN A CA 1
ATOM 628 C C . ASN A 1 84 ? 20.923 -1.393 -13.128 1.00 94.06 84 ASN A C 1
ATOM 630 O O . ASN A 1 84 ? 20.592 -1.580 -14.297 1.00 94.06 84 ASN A O 1
ATOM 634 N N . SER A 1 85 ? 21.157 -0.164 -12.659 1.00 92.06 85 SER A N 1
ATOM 635 C CA . SER A 1 85 ? 20.888 1.066 -13.422 1.00 92.06 85 SER A CA 1
ATOM 636 C C . SER A 1 85 ? 21.605 1.137 -14.774 1.00 92.06 85 SER A C 1
ATOM 638 O O . SER A 1 85 ? 21.078 1.723 -15.716 1.00 92.06 85 SER A O 1
ATOM 640 N N . ASN A 1 86 ? 22.765 0.492 -14.910 1.00 92.81 86 ASN A N 1
ATOM 641 C CA . ASN A 1 86 ? 23.515 0.383 -16.163 1.00 92.81 86 ASN A CA 1
ATOM 642 C C . ASN A 1 86 ? 22.853 -0.520 -17.220 1.00 92.81 86 ASN A C 1
ATOM 644 O O . ASN A 1 86 ? 23.126 -0.357 -18.406 1.00 92.81 86 ASN A O 1
ATOM 648 N N . LYS A 1 87 ? 21.998 -1.460 -16.806 1.00 92.94 87 LYS A N 1
ATOM 649 C CA . LYS A 1 87 ? 21.272 -2.393 -17.686 1.00 92.94 87 LYS A CA 1
ATOM 650 C C . LYS A 1 87 ? 19.877 -1.892 -18.055 1.00 92.94 87 LYS A C 1
ATOM 652 O O . LYS A 1 87 ? 19.219 -2.471 -18.915 1.00 92.94 87 LYS A O 1
ATOM 657 N N . LEU A 1 88 ? 19.400 -0.846 -17.386 1.00 94.50 88 LEU A N 1
ATOM 658 C CA . LEU A 1 88 ? 18.069 -0.301 -17.604 1.00 94.50 88 LEU A CA 1
ATOM 659 C C . LEU A 1 88 ? 18.102 0.756 -18.702 1.00 94.50 88 LEU A C 1
ATOM 661 O O . LEU A 1 88 ? 18.888 1.702 -18.657 1.00 94.50 88 LEU A O 1
ATOM 665 N N . ALA A 1 89 ? 17.190 0.630 -19.666 1.00 92.75 89 ALA A N 1
ATOM 666 C CA . ALA A 1 89 ? 16.961 1.698 -20.626 1.00 92.75 89 ALA A CA 1
ATOM 667 C C . ALA A 1 89 ? 16.538 2.981 -19.880 1.00 92.75 89 ALA A C 1
ATOM 669 O O . ALA A 1 89 ? 15.728 2.896 -18.941 1.00 92.75 89 ALA A O 1
ATOM 670 N N . PRO A 1 90 ? 17.022 4.169 -20.292 1.00 91.94 90 PRO A N 1
ATOM 671 C CA . PRO A 1 90 ? 16.480 5.430 -19.805 1.00 91.94 90 PRO A CA 1
ATOM 672 C C . PRO A 1 90 ? 14.959 5.452 -19.946 1.00 91.94 90 PRO A C 1
ATOM 674 O O . PRO A 1 90 ? 14.392 4.805 -20.829 1.00 91.94 90 PRO A O 1
ATOM 677 N N . ASN A 1 91 ? 14.294 6.196 -19.070 1.00 93.94 91 ASN A N 1
ATOM 678 C CA . ASN A 1 91 ? 12.845 6.345 -19.065 1.00 93.94 91 ASN A CA 1
ATOM 679 C C . ASN A 1 91 ? 12.055 5.080 -18.672 1.00 93.94 91 ASN A C 1
ATOM 681 O O . ASN A 1 91 ? 10.824 5.074 -18.768 1.00 93.94 91 ASN A O 1
ATOM 685 N N . THR A 1 92 ? 12.728 4.015 -18.218 1.00 96.00 92 THR A N 1
ATOM 686 C CA . THR A 1 92 ? 12.070 2.789 -17.744 1.00 96.00 92 THR A CA 1
ATOM 687 C C . THR A 1 92 ? 11.150 3.090 -16.562 1.00 96.00 92 THR A C 1
ATOM 689 O O . THR A 1 92 ? 11.519 3.817 -15.638 1.00 96.00 92 THR A O 1
ATOM 692 N N . ILE A 1 93 ? 9.945 2.517 -16.597 1.00 97.31 93 ILE A N 1
ATOM 693 C CA . ILE A 1 93 ? 8.923 2.682 -15.560 1.00 97.31 93 ILE A CA 1
ATOM 694 C C . ILE A 1 93 ? 8.607 1.321 -14.953 1.00 97.31 93 ILE A C 1
ATOM 696 O O . ILE A 1 93 ? 8.311 0.385 -15.696 1.00 97.31 93 ILE A O 1
ATOM 700 N N . PHE A 1 94 ? 8.596 1.239 -13.628 1.00 98.19 94 PHE A N 1
ATOM 701 C CA . PHE A 1 94 ? 8.179 0.058 -12.882 1.00 98.19 94 PHE A CA 1
ATOM 702 C C . PHE A 1 94 ? 6.948 0.355 -12.035 1.00 98.19 94 PHE A C 1
ATOM 704 O O . PHE A 1 94 ? 6.936 1.322 -11.277 1.00 98.19 94 PHE A O 1
ATOM 711 N N . ASN A 1 95 ? 5.939 -0.506 -12.127 1.00 98.50 95 ASN A N 1
ATOM 712 C CA . ASN A 1 95 ? 4.961 -0.645 -11.056 1.00 98.50 95 ASN A CA 1
ATOM 713 C C . ASN A 1 95 ? 5.571 -1.558 -9.989 1.00 98.50 95 ASN A C 1
ATOM 715 O O . ASN A 1 95 ? 6.110 -2.611 -10.336 1.00 98.50 95 ASN A O 1
ATOM 719 N N . LEU A 1 96 ? 5.475 -1.161 -8.721 1.00 98.44 96 LEU A N 1
ATOM 720 C CA . LEU A 1 96 ? 5.806 -2.030 -7.592 1.00 98.44 96 LEU A CA 1
ATOM 721 C C . LEU A 1 96 ? 4.502 -2.389 -6.895 1.00 98.44 96 LEU A C 1
ATOM 723 O O . LEU A 1 96 ? 3.884 -1.533 -6.263 1.00 98.44 96 LEU A O 1
ATOM 727 N N . ALA A 1 97 ? 4.066 -3.620 -7.113 1.00 97.94 97 ALA A N 1
ATOM 728 C CA . ALA A 1 97 ? 2.735 -4.106 -6.794 1.00 97.94 97 ALA A CA 1
ATOM 729 C C . ALA A 1 97 ? 2.824 -5.584 -6.405 1.00 97.94 97 ALA A C 1
ATOM 731 O O . ALA A 1 97 ? 3.648 -6.306 -6.977 1.00 97.94 97 ALA A O 1
ATOM 732 N N . SER A 1 98 ? 1.992 -6.031 -5.465 1.00 97.00 98 SER A N 1
ATOM 733 C CA . SER A 1 98 ? 1.876 -7.455 -5.142 1.00 97.00 98 SER A CA 1
ATOM 734 C C . SER A 1 98 ? 1.061 -8.206 -6.196 1.00 97.00 98 SER A C 1
ATOM 736 O O . SER A 1 98 ? 1.311 -9.382 -6.450 1.00 97.00 98 SER A O 1
ATOM 738 N N . GLY A 1 99 ? 0.118 -7.522 -6.852 1.00 96.81 99 GLY A N 1
ATOM 739 C CA . GLY A 1 99 ? -0.888 -8.130 -7.721 1.00 96.81 99 GLY A CA 1
ATOM 740 C C . GLY A 1 99 ? -2.091 -8.689 -6.963 1.00 96.81 99 GLY A C 1
ATOM 741 O O . GLY A 1 99 ? -3.000 -9.231 -7.589 1.00 96.81 99 GLY A O 1
ATOM 742 N N . LEU A 1 100 ? -2.124 -8.549 -5.635 1.00 96.25 100 LEU A N 1
ATOM 743 C CA . LEU A 1 100 ? -3.211 -9.018 -4.783 1.00 96.25 100 LEU A CA 1
ATOM 744 C C . LEU A 1 100 ? -4.174 -7.879 -4.442 1.00 96.25 100 LEU A C 1
ATOM 746 O O . LEU A 1 100 ? -3.790 -6.718 -4.312 1.00 96.25 100 LEU A O 1
ATOM 750 N N . SER A 1 101 ? -5.453 -8.222 -4.291 1.00 96.50 101 SER A N 1
ATOM 751 C CA . SER A 1 101 ? -6.528 -7.274 -3.999 1.00 96.50 101 SER A CA 1
ATOM 752 C C . SER A 1 101 ? -7.073 -7.482 -2.591 1.00 96.50 101 SER A C 1
ATOM 754 O O . SER A 1 101 ? -7.928 -8.344 -2.385 1.00 96.50 101 SER A O 1
ATOM 756 N N . TRP A 1 102 ? -6.711 -6.603 -1.664 1.00 96.94 102 TRP A N 1
ATOM 757 C CA . TRP A 1 102 ? -7.199 -6.642 -0.290 1.00 96.94 102 TRP A CA 1
ATOM 758 C C . TRP A 1 102 ? -8.318 -5.639 -0.057 1.00 96.94 102 TRP A C 1
ATOM 760 O O . TRP A 1 102 ? -8.180 -4.462 -0.396 1.00 96.94 102 TRP A O 1
ATOM 770 N N . ARG A 1 103 ? -9.438 -6.082 0.522 1.00 97.12 103 ARG A N 1
ATOM 771 C CA . ARG A 1 103 ? -10.472 -5.161 1.004 1.00 97.12 103 ARG A CA 1
ATOM 772 C C . ARG A 1 103 ? -10.000 -4.542 2.316 1.00 97.12 103 ARG A C 1
ATOM 774 O O . ARG A 1 103 ? -9.442 -5.234 3.161 1.00 97.12 103 ARG A O 1
ATOM 781 N N . MET A 1 104 ? -10.263 -3.254 2.514 1.00 96.31 104 MET A N 1
ATOM 782 C CA . MET A 1 104 ? -9.879 -2.570 3.753 1.00 96.31 104 MET A CA 1
ATOM 783 C C . MET A 1 104 ? -10.521 -3.195 5.003 1.00 96.31 104 MET A C 1
ATOM 785 O O . MET A 1 104 ? -9.880 -3.208 6.050 1.00 96.31 104 MET A O 1
ATOM 789 N N . ALA A 1 105 ? -11.743 -3.736 4.895 1.00 97.00 105 ALA A N 1
ATOM 790 C CA . ALA A 1 105 ? -12.365 -4.532 5.958 1.00 97.00 105 ALA A CA 1
ATOM 791 C C . ALA A 1 105 ? -11.540 -5.777 6.321 1.00 97.00 105 ALA A C 1
ATOM 793 O O . ALA A 1 105 ? -11.291 -6.001 7.495 1.00 97.00 105 ALA A O 1
ATOM 794 N N . ASP A 1 106 ? -11.054 -6.531 5.330 1.00 97.19 106 ASP A N 1
ATOM 795 C CA . ASP A 1 106 ? -10.323 -7.784 5.576 1.00 97.19 106 ASP A CA 1
ATOM 796 C C . ASP A 1 106 ? -8.996 -7.500 6.302 1.00 97.19 106 ASP A C 1
ATOM 798 O O . ASP A 1 106 ? -8.605 -8.217 7.215 1.00 97.19 106 ASP A O 1
ATOM 802 N N . ILE A 1 107 ? -8.332 -6.391 5.955 1.00 96.81 107 ILE A N 1
ATOM 803 C CA . ILE A 1 107 ? -7.113 -5.935 6.643 1.00 96.81 107 ILE A CA 1
ATOM 804 C C . ILE A 1 107 ? -7.411 -5.529 8.088 1.00 96.81 107 ILE A C 1
ATOM 806 O O . ILE A 1 107 ? -6.630 -5.818 8.993 1.00 96.81 107 ILE A O 1
ATOM 810 N N . LEU A 1 108 ? -8.530 -4.839 8.318 1.00 97.25 108 LEU A N 1
ATOM 811 C CA . LEU A 1 108 ? -8.960 -4.496 9.668 1.00 97.25 108 LEU A CA 1
ATOM 812 C C . LEU A 1 108 ? -9.248 -5.762 10.486 1.00 97.25 108 LEU A C 1
ATOM 814 O O . LEU A 1 108 ? -8.810 -5.842 11.630 1.00 97.25 108 LEU A O 1
ATOM 818 N N . ASP A 1 109 ? -9.926 -6.745 9.898 1.00 97.25 109 ASP A N 1
ATOM 819 C CA . ASP A 1 109 ? -10.252 -8.011 10.554 1.00 97.25 109 ASP A CA 1
ATOM 820 C C . ASP A 1 109 ? -8.980 -8.789 10.938 1.00 97.25 109 ASP A C 1
ATOM 822 O O . ASP A 1 109 ? -8.895 -9.290 12.059 1.00 97.25 109 ASP A O 1
ATOM 826 N N . LEU A 1 110 ? -7.953 -8.810 10.074 1.00 96.50 110 LEU A N 1
ATOM 827 C CA . LEU A 1 110 ? -6.637 -9.393 10.385 1.00 96.50 110 LEU A CA 1
ATOM 828 C C . LEU A 1 110 ? -5.970 -8.736 11.602 1.00 96.50 110 LEU A C 1
ATOM 830 O O . LEU A 1 110 ? -5.362 -9.423 12.423 1.00 96.50 110 LEU A O 1
ATOM 834 N N . LEU A 1 111 ? -6.082 -7.412 11.736 1.00 96.62 111 LEU A N 1
ATOM 835 C CA . LEU A 1 111 ? -5.530 -6.684 12.881 1.00 96.62 111 LEU A CA 1
ATOM 836 C C . LEU A 1 111 ? -6.361 -6.903 14.152 1.00 96.62 111 LEU A C 1
ATOM 838 O O . LEU A 1 111 ? -5.802 -7.096 15.229 1.00 96.62 111 LEU A O 1
ATOM 842 N N . LEU A 1 112 ? -7.692 -6.899 14.042 1.00 97.12 112 LEU A N 1
ATOM 843 C CA . LEU A 1 112 ? -8.595 -7.146 15.168 1.00 97.12 112 LEU A CA 1
ATOM 844 C C . LEU A 1 112 ? -8.448 -8.569 15.715 1.00 97.12 112 LEU A C 1
ATOM 846 O O . LEU A 1 112 ? -8.517 -8.753 16.927 1.00 97.12 112 LEU A O 1
ATOM 850 N N . ALA A 1 113 ? -8.194 -9.557 14.853 1.00 96.62 113 ALA A N 1
ATOM 851 C CA . ALA A 1 113 ? -7.943 -10.941 15.254 1.00 96.62 113 ALA A CA 1
ATOM 852 C C . ALA A 1 113 ? -6.680 -11.104 16.121 1.00 96.62 113 ALA A C 1
ATOM 854 O O . ALA A 1 113 ? -6.576 -12.068 16.876 1.00 96.62 113 ALA A O 1
ATOM 855 N N . GLN A 1 114 ? -5.737 -10.161 16.038 1.00 94.88 114 GLN A N 1
ATOM 856 C CA . GLN A 1 114 ? -4.545 -10.124 16.888 1.00 94.88 114 GLN A CA 1
ATOM 857 C C . GLN A 1 114 ? -4.789 -9.397 18.218 1.00 94.88 114 GLN A C 1
ATOM 859 O O . GLN A 1 114 ? -3.929 -9.437 19.101 1.00 94.88 114 GLN A O 1
ATOM 864 N N . SER A 1 115 ? -5.946 -8.745 18.378 1.00 95.69 115 SER A N 1
ATOM 865 C CA . SER A 1 115 ? -6.265 -8.009 19.592 1.00 95.69 115 SER A CA 1
ATOM 866 C C . SER A 1 115 ? -6.744 -8.919 20.725 1.00 95.69 115 SER A C 1
ATOM 868 O O . SER A 1 115 ? -7.454 -9.903 20.526 1.00 95.69 115 SER A O 1
ATOM 870 N N . ARG A 1 116 ? -6.384 -8.557 21.956 1.00 93.88 116 ARG A N 1
ATOM 871 C CA . ARG A 1 116 ? -6.756 -9.245 23.201 1.00 93.88 116 ARG A CA 1
ATOM 872 C C . ARG A 1 116 ? -8.068 -8.746 23.797 1.00 93.88 116 ARG A C 1
ATOM 874 O O . ARG A 1 116 ? -8.552 -9.322 24.770 1.00 93.88 116 ARG A O 1
ATOM 881 N N . VAL A 1 117 ? -8.625 -7.662 23.261 1.00 95.00 117 VAL A N 1
ATOM 882 C CA . VAL A 1 117 ? -9.836 -7.017 23.777 1.00 95.00 117 VAL A CA 1
ATOM 883 C C . VAL A 1 117 ? -10.904 -6.935 22.697 1.00 95.00 117 VAL A C 1
ATOM 885 O O . VAL A 1 117 ? -10.622 -6.894 21.503 1.00 95.00 117 VAL A O 1
ATOM 888 N N . LYS A 1 118 ? -12.169 -6.898 23.116 1.00 95.12 118 LYS A N 1
ATOM 889 C CA . LYS A 1 118 ? -13.285 -6.719 22.189 1.00 95.12 118 LYS A CA 1
ATOM 890 C C . LYS A 1 118 ? -13.374 -5.251 21.774 1.00 95.12 118 LYS A C 1
ATOM 892 O O . LYS A 1 118 ? -13.617 -4.397 22.622 1.00 95.12 118 LYS A O 1
ATOM 897 N N . ILE A 1 119 ? -13.228 -4.978 20.480 1.00 97.75 119 ILE A N 1
ATOM 898 C CA . ILE A 1 119 ? -13.261 -3.625 19.913 1.00 97.75 119 ILE A CA 1
ATOM 899 C C . ILE A 1 119 ? -14.483 -3.480 19.007 1.00 9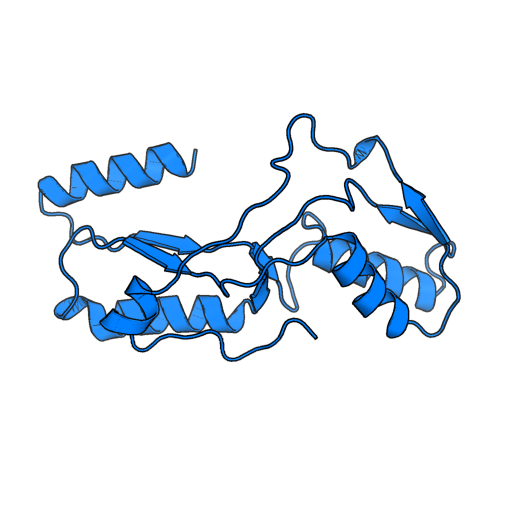7.75 119 ILE A C 1
ATOM 901 O O . ILE A 1 119 ? -14.747 -4.329 18.157 1.00 97.75 119 ILE A O 1
ATOM 905 N N . VAL A 1 120 ? -15.240 -2.400 19.189 1.00 97.31 120 VAL A N 1
ATOM 906 C CA . VAL A 1 120 ? -16.383 -2.049 18.336 1.00 97.31 120 VAL A CA 1
ATOM 907 C C . VAL A 1 120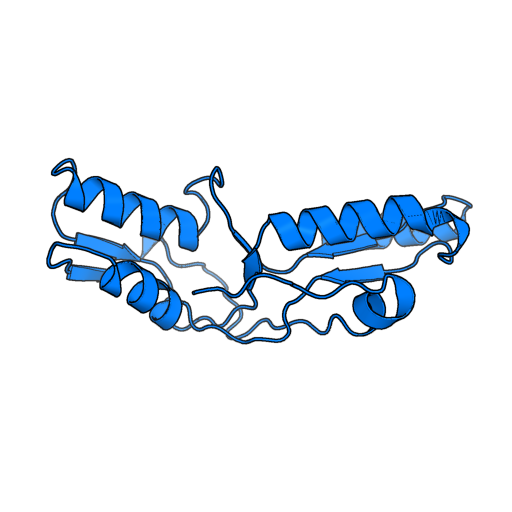 ? -15.897 -1.228 17.145 1.00 97.31 120 VAL A C 1
ATOM 909 O O . VAL A 1 120 ? -15.112 -0.300 17.313 1.00 97.31 120 VAL A O 1
ATOM 912 N N . VAL A 1 121 ? -16.371 -1.542 15.940 1.00 97.62 121 VAL A N 1
ATOM 913 C CA . VAL A 1 121 ? -16.028 -0.799 14.718 1.00 97.62 121 VAL A CA 1
ATOM 914 C C . VAL A 1 121 ? -17.095 0.256 14.430 1.00 97.62 121 VAL A C 1
ATOM 916 O O . VAL A 1 121 ? -18.268 -0.077 14.269 1.00 97.62 121 VAL A O 1
ATOM 919 N N . GLU A 1 122 ? -16.691 1.523 14.320 1.00 96.75 122 GLU A N 1
ATOM 920 C CA . GLU A 1 122 ? -17.566 2.658 13.998 1.00 96.75 122 GLU A CA 1
ATOM 921 C C . GLU A 1 122 ? -17.068 3.387 12.742 1.00 96.75 122 GLU A C 1
ATOM 923 O O . GLU A 1 122 ? -15.894 3.753 12.632 1.00 96.75 122 GLU A O 1
ATOM 928 N N . ARG A 1 123 ? -17.966 3.623 11.779 1.00 93.62 123 ARG A N 1
ATOM 929 C CA . ARG A 1 123 ? -17.655 4.420 10.585 1.00 93.62 123 ARG A CA 1
ATOM 930 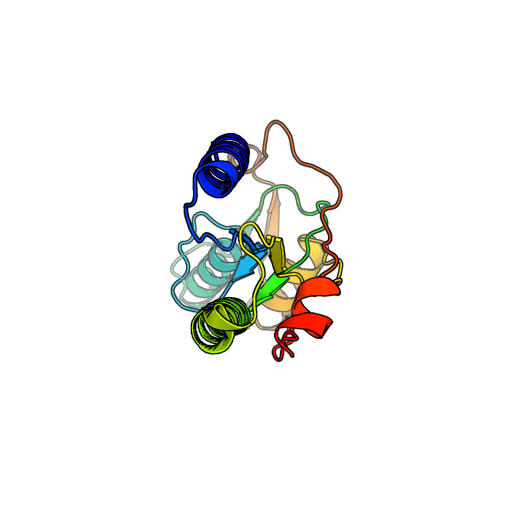C C . ARG A 1 123 ? -17.675 5.905 10.940 1.00 93.62 123 ARG A C 1
ATOM 932 O O . ARG A 1 123 ? -18.678 6.409 11.430 1.00 93.62 123 ARG A O 1
ATOM 939 N N . ASP A 1 124 ? -16.589 6.600 10.633 1.00 92.62 124 ASP A N 1
ATOM 940 C CA . ASP A 1 124 ? -16.421 8.030 10.876 1.00 92.62 124 ASP A CA 1
ATOM 941 C C . ASP A 1 124 ? -16.515 8.804 9.547 1.00 92.62 124 ASP A C 1
ATOM 943 O O . ASP A 1 124 ? -15.618 8.680 8.701 1.00 92.62 124 ASP A O 1
ATOM 947 N N . PRO A 1 125 ? -17.569 9.619 9.339 1.00 89.12 125 PRO A N 1
ATOM 948 C CA . PRO A 1 125 ? -17.733 10.417 8.126 1.00 89.12 125 PRO A CA 1
ATOM 949 C C . PRO A 1 125 ? -16.548 11.343 7.828 1.00 89.12 125 PRO A C 1
ATOM 951 O O . PRO A 1 125 ? -16.257 11.590 6.660 1.00 89.12 125 PRO A O 1
ATOM 954 N N . LEU A 1 126 ? -15.819 11.814 8.849 1.00 89.69 126 LEU A N 1
ATOM 955 C CA . LEU A 1 126 ? -14.653 12.688 8.671 1.00 89.69 126 LEU A CA 1
ATOM 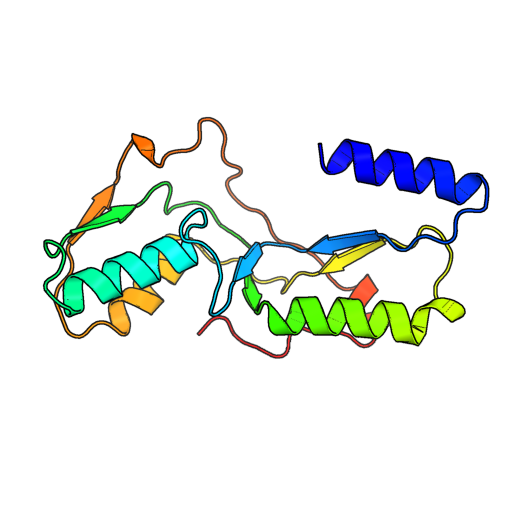956 C C . LEU A 1 126 ? -13.453 11.954 8.054 1.00 89.69 126 LEU A C 1
ATOM 958 O O . LEU A 1 126 ? -12.540 12.588 7.529 1.00 89.69 126 LEU A O 1
ATOM 962 N N . ARG A 1 127 ? -13.449 10.615 8.092 1.00 86.38 127 ARG A N 1
ATOM 963 C CA . ARG A 1 127 ? -12.419 9.757 7.483 1.00 86.38 127 ARG A CA 1
ATOM 964 C C . ARG A 1 127 ? -12.784 9.302 6.069 1.00 86.38 127 ARG A C 1
ATOM 966 O O . ARG A 1 127 ? -11.992 8.604 5.430 1.00 86.38 127 ARG A O 1
ATOM 973 N N . MET A 1 128 ? -13.964 9.672 5.573 1.00 85.19 128 MET A N 1
ATOM 974 C CA . MET A 1 128 ? -14.406 9.347 4.220 1.00 85.19 128 MET A CA 1
ATOM 975 C C . MET A 1 128 ? -13.753 10.281 3.205 1.00 85.19 128 MET A C 1
ATOM 977 O O . MET A 1 128 ? -13.660 11.491 3.400 1.00 85.19 128 MET A O 1
ATOM 981 N N . ARG A 1 129 ? -13.301 9.714 2.086 1.00 83.06 129 ARG A N 1
ATOM 982 C CA . ARG A 1 129 ? -12.763 10.508 0.980 1.00 83.06 129 ARG A CA 1
ATOM 983 C C . ARG A 1 129 ? -13.908 10.959 0.066 1.00 83.06 129 ARG A C 1
ATOM 985 O O . ARG A 1 129 ? -14.749 10.126 -0.261 1.00 83.06 129 ARG A O 1
ATOM 992 N N . PRO A 1 130 ? -13.909 12.217 -0.417 1.00 78.25 130 PRO A N 1
ATOM 993 C CA . PRO A 1 130 ? -14.911 12.701 -1.375 1.00 78.25 130 PRO A CA 1
ATOM 994 C C . PRO A 1 130 ? -14.931 11.920 -2.697 1.00 78.25 130 PRO A C 1
ATOM 996 O O . PRO A 1 130 ? -15.955 11.835 -3.362 1.00 78.25 130 PRO A O 1
ATOM 999 N N . SER A 1 131 ? -13.784 11.359 -3.084 1.00 78.38 131 SER A N 1
ATOM 1000 C CA . SER A 1 131 ? -13.632 10.479 -4.237 1.00 78.38 131 SER A CA 1
ATOM 1001 C C . SER A 1 131 ? -12.685 9.351 -3.850 1.00 78.38 131 SER A C 1
ATOM 1003 O O . SER A 1 131 ? -11.568 9.603 -3.388 1.00 78.38 131 SER A O 1
ATOM 1005 N N . ASP A 1 132 ? -13.145 8.112 -3.993 1.00 79.62 132 ASP A N 1
ATOM 1006 C CA . ASP A 1 132 ? -12.362 6.923 -3.687 1.00 79.62 132 ASP A CA 1
ATOM 1007 C C . ASP A 1 132 ? -12.592 5.875 -4.774 1.00 79.62 132 ASP A C 1
ATOM 1009 O O . ASP A 1 132 ? -13.725 5.491 -5.063 1.00 79.62 132 ASP A O 1
ATOM 1013 N N . LEU A 1 133 ? -11.512 5.429 -5.413 1.00 87.94 133 LEU A N 1
ATOM 1014 C CA . LEU A 1 133 ? -11.610 4.391 -6.435 1.00 87.94 133 LEU A CA 1
ATOM 1015 C C . LEU A 1 133 ? -11.977 3.060 -5.763 1.00 87.94 133 LEU A C 1
ATOM 1017 O O . LEU A 1 133 ? -11.371 2.713 -4.745 1.00 87.94 133 LEU A O 1
ATOM 1021 N N . PRO A 1 134 ? -12.915 2.275 -6.314 1.00 91.69 134 PRO A N 1
ATOM 1022 C CA . PRO A 1 134 ? -13.373 1.052 -5.662 1.00 91.69 134 PRO A CA 1
ATOM 1023 C C . PRO A 1 134 ? -12.270 -0.007 -5.581 1.00 91.69 134 PRO A C 1
ATOM 1025 O O . PRO A 1 134 ? -12.145 -0.681 -4.565 1.00 91.69 134 PRO A O 1
ATOM 1028 N N . CYS A 1 135 ? -11.421 -0.120 -6.605 1.00 95.62 135 CYS A N 1
ATOM 1029 C CA . CYS A 1 135 ? -10.356 -1.116 -6.664 1.00 95.62 135 CYS A CA 1
ATOM 1030 C C . CYS A 1 135 ? -9.113 -0.556 -7.362 1.00 95.62 135 CYS A C 1
ATOM 1032 O O . CYS A 1 135 ? -9.226 0.073 -8.414 1.00 95.62 135 CYS A O 1
ATOM 1034 N N . ILE A 1 136 ? -7.934 -0.778 -6.776 1.00 96.12 136 ILE A N 1
ATOM 1035 C CA . ILE A 1 136 ? -6.635 -0.440 -7.368 1.00 96.12 136 ILE A CA 1
ATOM 1036 C C . ILE A 1 136 ? -5.678 -1.607 -7.119 1.00 96.12 136 ILE A C 1
ATOM 1038 O O . ILE A 1 136 ? -5.291 -1.842 -5.973 1.00 96.12 136 ILE A O 1
ATOM 1042 N N . VAL A 1 137 ? -5.279 -2.292 -8.192 1.00 97.31 137 VAL A N 1
ATOM 1043 C CA . VAL A 1 137 ? -4.331 -3.419 -8.178 1.00 97.31 137 VAL A CA 1
ATOM 1044 C C . VAL A 1 137 ? -3.316 -3.232 -9.295 1.00 97.31 137 VAL A C 1
ATOM 1046 O O . VAL A 1 137 ? -3.665 -2.720 -10.362 1.00 97.31 137 VAL A O 1
ATOM 1049 N N . GLY A 1 138 ? -2.056 -3.580 -9.041 1.00 97.19 138 GLY A N 1
ATOM 1050 C CA . GLY A 1 138 ? -0.975 -3.366 -9.995 1.00 97.19 138 GLY A CA 1
ATOM 1051 C C . GLY A 1 138 ? -0.448 -4.654 -10.606 1.00 97.19 138 GLY A C 1
ATOM 1052 O O . GLY A 1 138 ? -0.489 -5.713 -9.995 1.00 97.19 138 GLY A O 1
ATOM 1053 N N . ASP A 1 139 ? 0.123 -4.541 -11.803 1.00 97.81 139 ASP A N 1
ATOM 1054 C CA . ASP A 1 139 ? 0.961 -5.593 -12.373 1.00 97.81 139 ASP A CA 1
ATOM 1055 C C . ASP A 1 139 ? 2.437 -5.184 -12.327 1.00 97.81 139 ASP A C 1
ATOM 1057 O O . ASP A 1 139 ? 2.844 -4.193 -12.942 1.00 97.81 139 ASP A O 1
ATOM 1061 N N . ALA A 1 140 ? 3.235 -5.975 -11.608 1.00 98.06 140 ALA A N 1
ATOM 1062 C CA . ALA A 1 140 ? 4.677 -5.817 -11.475 1.00 98.06 140 ALA A CA 1
ATOM 1063 C C . ALA A 1 140 ? 5.501 -6.713 -12.423 1.00 98.06 140 ALA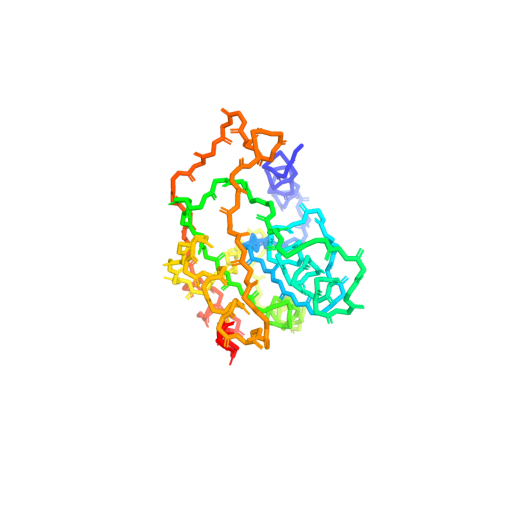 A C 1
ATOM 1065 O O . ALA A 1 140 ? 6.701 -6.886 -12.199 1.00 98.06 140 ALA A O 1
ATOM 1066 N N . THR A 1 141 ? 4.915 -7.260 -13.500 1.00 98.25 141 THR A N 1
ATOM 1067 C CA . THR A 1 141 ? 5.618 -8.132 -14.469 1.0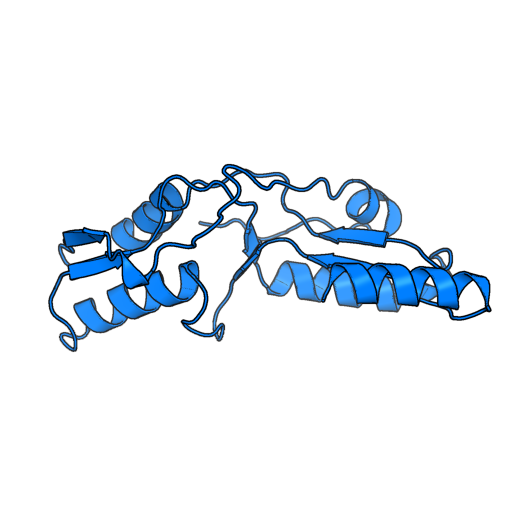0 98.25 141 THR A CA 1
ATOM 1068 C C . THR A 1 141 ? 6.937 -7.528 -14.929 1.00 98.25 141 THR A C 1
ATOM 1070 O O . THR A 1 141 ? 7.970 -8.189 -14.890 1.00 98.25 141 THR A O 1
ATOM 1073 N N . ARG A 1 142 ? 6.951 -6.236 -15.271 1.00 97.50 142 ARG A N 1
ATOM 1074 C CA . ARG A 1 142 ? 8.179 -5.573 -15.727 1.00 97.50 142 ARG A CA 1
ATOM 1075 C C . ARG A 1 142 ? 9.274 -5.531 -14.653 1.00 97.50 142 ARG A C 1
ATOM 1077 O O . ARG A 1 142 ? 10.443 -5.688 -14.994 1.00 97.50 142 ARG A O 1
ATOM 1084 N N . ALA A 1 143 ? 8.915 -5.330 -13.382 1.00 97.62 143 ALA A N 1
ATOM 1085 C CA . ALA A 1 143 ? 9.872 -5.341 -12.274 1.00 97.62 143 ALA A CA 1
ATOM 1086 C C . ALA A 1 143 ? 10.407 -6.760 -12.021 1.00 97.62 143 ALA A C 1
ATOM 1088 O O . ALA A 1 143 ? 11.619 -6.934 -11.895 1.00 97.62 143 ALA A O 1
ATOM 1089 N N . ARG A 1 144 ? 9.534 -7.778 -12.069 1.00 97.38 144 ARG A N 1
ATOM 1090 C CA . ARG A 1 144 ? 9.928 -9.195 -11.997 1.00 97.38 144 ARG A CA 1
ATOM 1091 C C . ARG A 1 144 ? 10.934 -9.557 -13.083 1.00 97.38 144 ARG A C 1
ATOM 1093 O O . ARG A 1 144 ? 12.004 -10.072 -12.778 1.00 97.38 144 ARG A O 1
ATOM 1100 N N . THR A 1 145 ? 10.635 -9.227 -14.336 1.00 96.75 145 THR A N 1
ATOM 1101 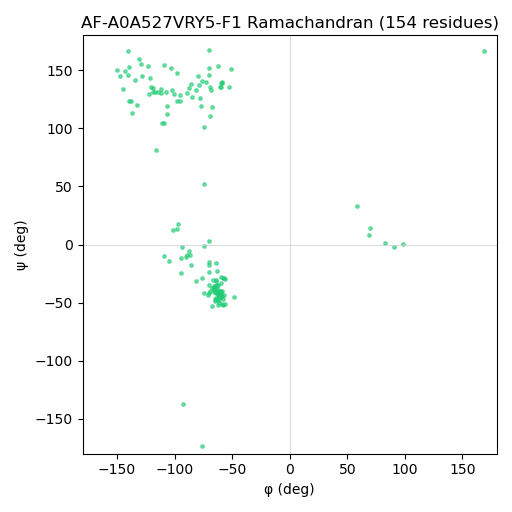C CA . THR A 1 145 ? 11.469 -9.614 -15.480 1.00 96.75 145 THR A CA 1
ATOM 1102 C C . THR A 1 145 ? 12.802 -8.867 -15.534 1.00 96.75 145 THR A C 1
ATOM 1104 O O . THR A 1 145 ? 13.822 -9.485 -15.815 1.00 96.75 145 THR A O 1
ATOM 1107 N N . LEU A 1 146 ? 12.820 -7.550 -15.291 1.00 96.56 146 LEU A N 1
ATOM 1108 C CA . LEU A 1 146 ? 14.031 -6.740 -15.505 1.00 96.56 146 LEU A CA 1
ATOM 1109 C C . LEU A 1 146 ? 14.896 -6.556 -14.253 1.00 96.56 146 LEU A C 1
ATOM 1111 O O . LEU A 1 146 ? 16.088 -6.292 -14.387 1.00 96.56 146 LEU A O 1
ATOM 1115 N N . LEU A 1 147 ? 14.318 -6.659 -13.052 1.00 96.38 147 LEU A N 1
ATOM 1116 C CA . LEU A 1 147 ? 15.047 -6.484 -11.787 1.00 96.38 147 LEU A CA 1
ATOM 1117 C C . LEU A 1 147 ? 15.224 -7.795 -11.013 1.00 96.38 147 LEU A C 1
ATOM 1119 O O . LEU A 1 147 ? 15.937 -7.807 -10.006 1.00 96.38 147 LEU A O 1
ATOM 1123 N N . GLY A 1 148 ? 14.555 -8.877 -11.432 1.00 96.44 148 GLY A N 1
ATOM 1124 C CA . GLY A 1 148 ? 14.458 -10.097 -10.629 1.00 96.44 148 GLY A CA 1
ATOM 1125 C C . GLY A 1 148 ? 13.822 -9.824 -9.264 1.00 96.44 148 GLY A C 1
ATOM 1126 O O . GLY A 1 148 ? 14.251 -10.397 -8.267 1.00 96.44 148 GLY A O 1
ATOM 1127 N N . TRP A 1 149 ? 12.890 -8.868 -9.200 1.00 97.75 149 TRP A N 1
ATOM 1128 C CA . TRP A 1 149 ? 12.233 -8.444 -7.964 1.00 97.75 149 TRP A CA 1
ATOM 1129 C C . TRP A 1 149 ? 10.829 -9.033 -7.866 1.00 97.75 149 TRP A C 1
ATOM 1131 O O . TRP A 1 149 ? 10.050 -8.915 -8.809 1.00 97.75 149 TRP A O 1
ATOM 1141 N N . ALA A 1 150 ? 10.490 -9.585 -6.709 1.00 96.56 150 ALA A N 1
ATOM 1142 C CA . ALA A 1 150 ? 9.134 -9.930 -6.306 1.00 96.56 150 ALA A CA 1
ATOM 1143 C C . ALA A 1 150 ? 8.968 -9.568 -4.819 1.00 96.56 150 ALA A C 1
ATOM 1145 O O . ALA A 1 150 ? 9.978 -9.537 -4.113 1.00 96.56 150 ALA A O 1
ATOM 1146 N N . PRO A 1 151 ? 7.746 -9.267 -4.346 1.00 96.31 151 PRO A N 1
ATOM 1147 C CA . PRO A 1 151 ? 7.500 -9.1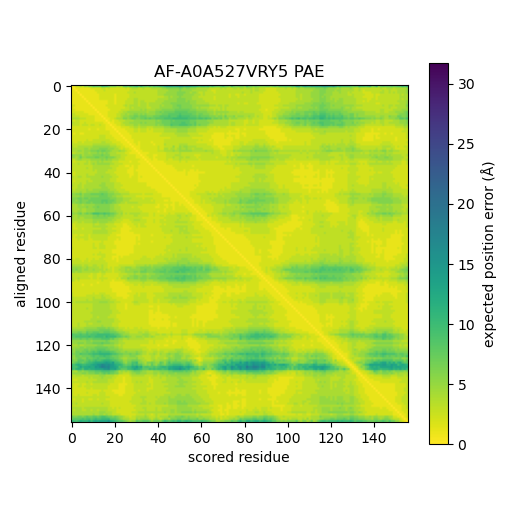29 -2.914 1.00 96.31 151 PRO A CA 1
ATOM 1148 C C . PRO A 1 151 ? 7.818 -10.443 -2.193 1.00 96.31 151 PRO A C 1
ATOM 1150 O O . PRO A 1 151 ? 7.452 -11.516 -2.676 1.00 96.31 151 PRO A O 1
ATOM 1153 N N . GLU A 1 152 ? 8.505 -10.348 -1.057 1.00 96.56 152 GLU A N 1
ATOM 1154 C CA . GLU A 1 152 ? 8.893 -11.497 -0.229 1.00 96.56 152 GLU A CA 1
ATOM 1155 C C . GLU A 1 152 ? 8.020 -11.608 1.031 1.00 96.56 152 GLU A C 1
ATOM 1157 O O . GLU A 1 152 ? 8.006 -12.655 1.675 1.00 96.56 152 GLU A O 1
ATOM 1162 N N . HIS A 1 153 ? 7.268 -10.555 1.367 1.00 96.31 153 HIS A N 1
ATOM 1163 C CA . HIS A 1 153 ? 6.441 -10.489 2.567 1.00 96.31 153 HIS A CA 1
ATOM 1164 C C . HIS A 1 153 ? 4.947 -10.589 2.220 1.00 96.31 153 HIS A C 1
ATOM 1166 O O . HIS A 1 153 ? 4.449 -9.875 1.343 1.00 96.31 153 HIS A O 1
ATOM 1172 N N . SER A 1 154 ? 4.231 -11.467 2.927 1.00 91.88 154 SER A N 1
ATOM 1173 C CA . SER A 1 154 ? 2.764 -11.481 2.971 1.00 91.88 154 SER A CA 1
ATOM 1174 C C . SER A 1 154 ? 2.228 -10.280 3.750 1.00 91.88 154 SER A C 1
ATOM 1176 O O . SER A 1 154 ? 2.983 -9.567 4.413 1.00 91.88 154 SER A O 1
ATOM 1178 N N . LEU A 1 155 ? 0.920 -10.032 3.640 1.00 86.88 155 LEU A N 1
ATOM 1179 C CA . LEU A 1 155 ? 0.277 -8.972 4.415 1.00 86.88 155 LEU A CA 1
ATOM 1180 C C . LEU A 1 155 ? -0.043 -9.429 5.847 1.00 86.88 155 LEU A C 1
ATOM 1182 O O . LEU A 1 155 ? -0.042 -8.602 6.758 1.00 86.88 155 LEU A O 1
ATOM 1186 N N . GLU A 1 156 ? -0.333 -10.719 6.010 1.00 82.62 156 GLU A N 1
ATOM 1187 C CA . GLU A 1 156 ? -0.481 -11.446 7.277 1.00 82.62 156 GLU A CA 1
ATOM 1188 C C . GLU A 1 156 ? 0.865 -11.657 7.974 1.00 82.62 156 GLU A C 1
ATOM 1190 O O . GLU A 1 156 ? 0.901 -11.462 9.211 1.00 82.62 156 GLU A O 1
#

Foldseek 3Di:
DVVVVLVVQLVVLVVVDQDEAEAEWAEDDPPDDCVDQLVVLLVVLVCVLVVNDPQEREHEAQQAKTFYAYPVLVVVLVVLCVVCSVVDDGSHYFYQTQQDIDGSNVSSVVSVVPHPDRHHYDYDPVNYDPDDDRYDGDDGVVSCVRRVGHGPDDSD